Protein AF-A0A969INC9-F1 (afdb_monomer_lite)

Sequence (61 aa):
MNDPRDKRFHALSKKDRSQLSPTEIAELISYCDRMIEIVPAKKGRRTWIELRGELEALLPD

Secondary structure (DSSP, 8-state):
---HHHHHHHHHTTS-GGG--HHHHHHHHHHHHHHHHH---HHHHHHHHHHHHHHHTTS--

pLDDT: mean 84.78, std 9.44, range [49.84, 93.75]

Foldseek 3Di:
DPPVLVVLLVVLVPDDLVPDDLVSLVSLLVVLVVQLVPPPDPVSNVVSVVSNVVSVVSHDD

Radius of gyration: 11.45 Å; chains: 1; bounding box: 27×16×34 Å

Structure (mmCIF, N/CA/C/O backbone):
data_AF-A0A969INC9-F1
#
_entry.id   AF-A0A969INC9-F1
#
loop_
_atom_site.group_PDB
_atom_site.id
_atom_site.type_symbol
_atom_site.label_atom_id
_atom_site.label_alt_id
_atom_site.label_comp_id
_atom_site.label_asym_id
_atom_site.label_entity_id
_atom_site.label_seq_id
_atom_site.pdbx_PDB_ins_code
_atom_site.Cartn_x
_atom_site.Cartn_y
_atom_site.Cartn_z
_atom_site.occupancy
_atom_site.B_iso_or_equiv
_atom_site.auth_seq_id
_atom_site.auth_comp_id
_atom_site.auth_asym_id
_atom_site.auth_atom_id
_atom_site.pdbx_PDB_model_num
ATOM 1 N N . MET A 1 1 ? 1.449 -3.616 -18.449 1.00 49.84 1 MET A N 1
ATOM 2 C CA . MET A 1 1 ? 1.109 -3.792 -17.023 1.00 49.84 1 MET A CA 1
ATOM 3 C C . MET A 1 1 ? -0.374 -3.496 -16.896 1.00 49.84 1 MET A C 1
ATOM 5 O O . MET A 1 1 ? -0.769 -2.370 -17.149 1.00 49.84 1 MET A O 1
ATOM 9 N N . ASN A 1 2 ? -1.199 -4.525 -16.722 1.00 56.06 2 ASN A N 1
ATOM 10 C CA . ASN A 1 2 ? -2.662 -4.413 -16.654 1.00 56.06 2 ASN A CA 1
ATOM 11 C C . ASN A 1 2 ? -3.152 -5.330 -15.522 1.00 56.06 2 ASN A C 1
ATOM 13 O O . ASN A 1 2 ? -4.101 -6.095 -15.682 1.00 56.06 2 ASN A O 1
ATOM 17 N N . ASP A 1 3 ? -2.412 -5.337 -14.409 1.00 63.69 3 ASP A N 1
ATOM 18 C CA . ASP A 1 3 ? -2.764 -6.168 -13.269 1.00 63.69 3 ASP A CA 1
ATOM 19 C C . ASP A 1 3 ? -4.006 -5.535 -12.612 1.00 63.69 3 ASP A C 1
ATOM 21 O O . ASP A 1 3 ? -3.999 -4.341 -12.301 1.00 63.69 3 ASP A O 1
ATOM 25 N N . PRO A 1 4 ? -5.112 -6.270 -12.413 1.00 63.97 4 PRO A N 1
ATOM 26 C CA . PRO A 1 4 ? -6.269 -5.741 -11.693 1.00 63.97 4 PRO A CA 1
ATOM 27 C C . PRO A 1 4 ? -5.905 -5.252 -10.279 1.00 63.97 4 PRO A C 1
ATOM 29 O O . PRO A 1 4 ? -6.591 -4.382 -9.737 1.00 63.97 4 PRO A O 1
ATOM 32 N N . ARG A 1 5 ? -4.791 -5.735 -9.711 1.00 67.56 5 ARG A N 1
ATOM 33 C CA . ARG A 1 5 ? -4.224 -5.254 -8.449 1.00 67.56 5 ARG A CA 1
ATOM 34 C C . ARG A 1 5 ? -3.593 -3.867 -8.568 1.00 67.56 5 ARG A C 1
ATOM 36 O O . ARG A 1 5 ? -3.659 -3.149 -7.585 1.00 67.56 5 ARG A O 1
ATOM 43 N N . ASP A 1 6 ? -3.101 -3.431 -9.736 1.00 76.44 6 ASP A N 1
ATOM 44 C CA . ASP A 1 6 ? -2.651 -2.037 -9.947 1.00 76.44 6 ASP A CA 1
ATOM 45 C C . ASP A 1 6 ? -3.822 -1.066 -9.787 1.00 76.44 6 ASP A C 1
ATOM 47 O O . ASP A 1 6 ? -3.713 -0.034 -9.130 1.00 76.44 6 ASP A O 1
ATOM 51 N N . LYS A 1 7 ? -4.980 -1.405 -10.367 1.00 81.00 7 LYS A N 1
ATOM 52 C CA . LYS A 1 7 ? -6.193 -0.58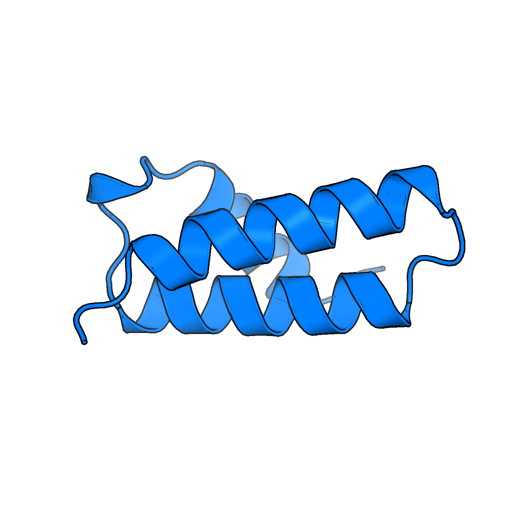0 -10.257 1.00 81.00 7 LYS A CA 1
ATOM 53 C C . LYS A 1 7 ? -6.693 -0.525 -8.819 1.00 81.00 7 LYS A C 1
ATOM 55 O O . LYS A 1 7 ? -7.069 0.545 -8.345 1.00 81.00 7 LYS A O 1
ATOM 60 N N . ARG A 1 8 ? -6.685 -1.671 -8.130 1.00 82.81 8 ARG A N 1
ATOM 61 C CA . ARG A 1 8 ? -7.072 -1.766 -6.719 1.00 82.81 8 ARG A CA 1
ATOM 62 C C . ARG A 1 8 ? -6.090 -1.007 -5.828 1.00 82.81 8 ARG A C 1
ATOM 64 O O . ARG A 1 8 ? -6.535 -0.191 -5.033 1.00 82.81 8 ARG A O 1
ATOM 71 N N . PHE A 1 9 ? -4.785 -1.170 -6.036 1.00 84.56 9 PHE A N 1
ATOM 72 C CA . PHE A 1 9 ? -3.739 -0.408 -5.356 1.00 84.56 9 PHE A CA 1
ATOM 73 C C . PHE A 1 9 ? -3.923 1.094 -5.573 1.00 84.56 9 PHE A C 1
ATOM 75 O O . PHE A 1 9 ? -3.963 1.845 -4.610 1.00 84.56 9 PHE A O 1
ATOM 82 N N . HIS A 1 10 ? -4.127 1.546 -6.811 1.00 84.25 10 HIS A N 1
ATOM 83 C CA . HIS A 1 10 ? -4.377 2.960 -7.094 1.00 84.25 10 HIS A CA 1
ATOM 84 C C . HIS A 1 10 ? -5.655 3.489 -6.439 1.00 84.25 10 HIS A C 1
ATOM 86 O O . HIS A 1 10 ? -5.695 4.653 -6.048 1.00 84.25 10 HIS A O 1
ATOM 92 N N . ALA A 1 11 ? -6.702 2.672 -6.331 1.00 86.88 11 ALA A N 1
ATOM 93 C CA . ALA A 1 11 ? -7.920 3.052 -5.627 1.00 86.88 11 ALA A CA 1
ATOM 94 C C . ALA A 1 11 ? -7.684 3.160 -4.112 1.00 86.88 11 ALA A C 1
ATOM 96 O O . ALA A 1 11 ? -8.113 4.132 -3.498 1.00 86.88 11 ALA A O 1
ATOM 97 N N . LEU A 1 12 ? -6.966 2.201 -3.525 1.00 85.38 12 LEU A N 1
ATOM 98 C CA . LEU A 1 12 ? -6.631 2.171 -2.101 1.00 85.38 12 LEU A CA 1
ATOM 99 C C . LEU A 1 12 ? -5.625 3.266 -1.717 1.00 85.38 12 LEU A C 1
ATOM 101 O O . LEU A 1 12 ? -5.817 3.940 -0.717 1.00 85.38 12 LEU A O 1
ATOM 105 N N . SER A 1 13 ? -4.623 3.534 -2.555 1.00 80.81 13 SER A N 1
ATOM 106 C CA . SER A 1 13 ? -3.631 4.602 -2.366 1.00 80.81 13 SER A CA 1
ATOM 107 C C . SER A 1 13 ? -4.235 6.010 -2.417 1.00 80.81 13 SER A C 1
ATOM 109 O O . SER A 1 13 ? -3.571 6.960 -2.009 1.00 80.81 13 SER A O 1
ATOM 111 N N . LYS A 1 14 ? -5.453 6.168 -2.950 1.00 85.88 14 LYS A N 1
ATOM 112 C CA . LYS A 1 14 ? -6.198 7.437 -2.926 1.00 85.88 14 LYS A CA 1
ATOM 113 C C . LYS A 1 14 ? -7.028 7.619 -1.659 1.00 85.88 14 LYS A C 1
ATOM 115 O O . LYS A 1 14 ? -7.481 8.733 -1.411 1.00 85.88 14 LYS A O 1
ATOM 120 N N . LYS A 1 15 ? -7.284 6.547 -0.907 1.00 85.38 15 LYS A N 1
ATOM 121 C CA . LYS A 1 15 ? -7.965 6.641 0.383 1.00 85.38 15 LYS A CA 1
ATOM 122 C C . LYS A 1 15 ? -6.999 7.206 1.415 1.00 85.38 15 LYS A C 1
ATOM 124 O O . LYS A 1 15 ? -5.790 6.993 1.326 1.00 85.38 15 LYS A O 1
ATOM 129 N N . ASP A 1 16 ? -7.547 7.901 2.404 1.00 85.31 16 ASP A N 1
ATOM 130 C CA . ASP A 1 16 ? -6.756 8.255 3.571 1.00 85.31 16 ASP A CA 1
ATOM 131 C C . ASP A 1 16 ? -6.349 6.978 4.318 1.00 85.31 16 ASP A C 1
ATOM 133 O O . ASP A 1 16 ? -7.140 6.038 4.443 1.00 85.31 16 ASP A O 1
ATOM 137 N N . ARG A 1 17 ? -5.108 6.936 4.810 1.00 82.06 17 ARG A N 1
ATOM 138 C CA . ARG A 1 17 ? -4.549 5.747 5.468 1.00 82.06 17 ARG A CA 1
ATOM 139 C C . ARG A 1 17 ? -5.347 5.345 6.713 1.00 82.06 17 ARG A C 1
ATOM 141 O O . ARG A 1 17 ? -5.442 4.158 6.998 1.00 82.06 17 ARG A O 1
ATOM 148 N N . SER A 1 18 ? -5.974 6.303 7.399 1.00 83.25 18 SER A N 1
ATOM 149 C CA . SER A 1 18 ? -6.841 6.048 8.559 1.00 83.25 18 SER A CA 1
ATOM 150 C C . SER A 1 18 ? -8.164 5.353 8.210 1.00 83.25 18 SER A C 1
ATOM 152 O O . SER A 1 18 ? -8.829 4.818 9.093 1.00 83.25 18 SER A O 1
ATOM 154 N N . GLN A 1 19 ? -8.554 5.351 6.932 1.00 87.38 19 GLN A N 1
ATOM 155 C CA . GLN A 1 19 ? -9.788 4.730 6.442 1.00 87.38 19 GLN A CA 1
ATOM 156 C C . GLN A 1 19 ? -9.567 3.329 5.866 1.00 87.38 19 GLN A C 1
ATOM 158 O O . GLN A 1 19 ? -10.524 2.703 5.403 1.00 87.38 19 GLN A O 1
ATOM 163 N N . LEU A 1 20 ? -8.322 2.853 5.840 1.00 89.31 20 LEU A N 1
ATOM 164 C CA . LEU A 1 20 ? -8.004 1.519 5.358 1.00 89.31 20 LEU A CA 1
ATOM 165 C C . LEU A 1 20 ? -8.322 0.490 6.440 1.00 89.31 20 LEU A C 1
ATOM 167 O O . LEU A 1 20 ? -7.888 0.601 7.585 1.00 89.31 20 LEU A O 1
ATOM 171 N N . SER A 1 21 ? -9.061 -0.545 6.059 1.00 91.44 21 SER A N 1
ATOM 172 C CA . SER A 1 21 ? -9.226 -1.725 6.902 1.00 91.44 21 SER A CA 1
ATOM 173 C C . SER A 1 21 ? -7.920 -2.531 6.981 1.00 91.44 21 SER A C 1
ATOM 175 O O . SER A 1 21 ? -7.124 -2.499 6.038 1.00 91.44 21 SER A O 1
ATOM 177 N N . PRO A 1 22 ? -7.709 -3.338 8.039 1.00 89.75 22 PRO A N 1
ATOM 178 C CA . PRO A 1 22 ? -6.534 -4.209 8.146 1.00 89.75 22 PRO A CA 1
ATOM 179 C C . PRO A 1 22 ? -6.336 -5.119 6.925 1.00 89.75 22 PRO A C 1
ATOM 181 O O . PRO A 1 22 ? -5.21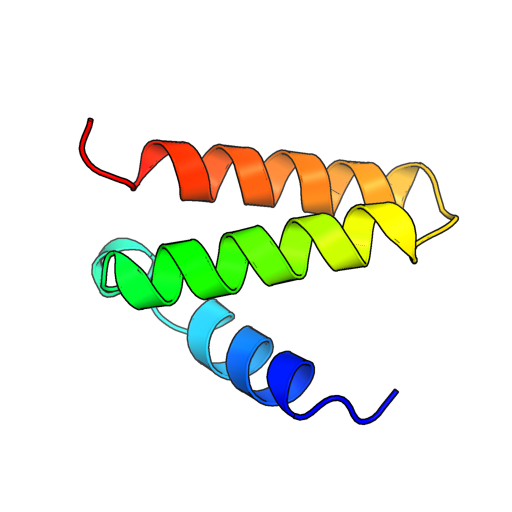2 -5.354 6.490 1.00 89.75 22 PRO A O 1
ATOM 184 N N . THR A 1 23 ? -7.429 -5.589 6.314 1.00 90.81 23 THR A N 1
ATOM 185 C CA . THR A 1 23 ? -7.379 -6.390 5.084 1.00 90.81 23 THR A CA 1
ATOM 186 C C . THR A 1 23 ? -6.875 -5.582 3.889 1.00 90.81 23 THR A C 1
ATOM 188 O O . THR A 1 23 ? -6.039 -6.072 3.138 1.00 90.81 23 THR A O 1
ATOM 191 N N . GLU A 1 24 ? -7.340 -4.343 3.710 1.00 91.19 24 GLU A N 1
ATOM 192 C CA . GLU A 1 24 ? -6.852 -3.464 2.637 1.00 91.19 24 GLU A CA 1
ATOM 193 C C . GLU A 1 24 ? -5.378 -3.090 2.842 1.00 91.19 24 GLU A C 1
ATOM 195 O O . GLU A 1 24 ? -4.619 -3.041 1.875 1.00 91.19 24 GLU A O 1
ATOM 200 N N . ILE A 1 25 ? -4.953 -2.882 4.092 1.00 91.25 25 ILE A N 1
ATOM 201 C CA . ILE A 1 25 ? -3.546 -2.648 4.440 1.00 91.25 25 ILE A CA 1
ATOM 202 C C . ILE A 1 25 ? -2.698 -3.869 4.057 1.00 91.25 25 ILE A C 1
ATOM 204 O O . ILE A 1 25 ? -1.681 -3.719 3.382 1.00 91.25 25 ILE A O 1
ATOM 208 N N . ALA A 1 26 ? -3.144 -5.082 4.395 1.00 91.19 26 ALA A N 1
ATOM 209 C CA . ALA A 1 26 ? -2.458 -6.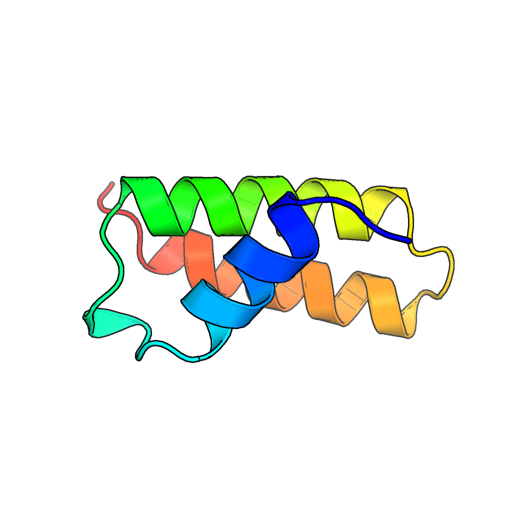316 4.010 1.00 91.19 26 ALA A CA 1
ATOM 210 C C . ALA A 1 26 ? -2.373 -6.496 2.479 1.00 91.19 26 ALA A C 1
ATOM 212 O O . ALA A 1 26 ? -1.334 -6.908 1.957 1.00 91.19 26 ALA A O 1
ATOM 213 N N . GLU A 1 27 ? -3.427 -6.140 1.734 1.00 90.50 27 GLU A N 1
ATOM 214 C CA . GLU A 1 27 ? -3.400 -6.149 0.264 1.00 90.50 27 GLU A CA 1
ATOM 215 C C . GLU A 1 27 ? -2.368 -5.160 -0.303 1.00 90.50 27 GLU A C 1
ATOM 217 O O . GLU A 1 27 ? -1.656 -5.488 -1.258 1.00 90.50 27 GLU A O 1
ATOM 222 N N . LEU A 1 28 ? -2.256 -3.965 0.286 1.00 90.62 28 LEU A N 1
ATOM 223 C CA . LEU A 1 28 ? -1.264 -2.964 -0.108 1.00 90.62 28 LEU A CA 1
ATOM 224 C C . LEU A 1 28 ? 0.169 -3.418 0.205 1.00 90.62 28 LEU A C 1
ATOM 226 O O . LEU A 1 28 ? 1.054 -3.222 -0.629 1.00 90.62 28 LEU A O 1
ATOM 230 N N . ILE A 1 29 ? 0.398 -4.055 1.358 1.00 92.25 29 ILE A N 1
ATOM 231 C CA . ILE A 1 29 ? 1.702 -4.627 1.737 1.00 92.25 29 ILE A CA 1
ATOM 232 C C . ILE A 1 29 ? 2.126 -5.691 0.723 1.00 92.25 29 ILE A C 1
ATOM 234 O O . ILE A 1 29 ? 3.216 -5.598 0.160 1.00 92.25 29 ILE A O 1
ATOM 238 N N . SER A 1 30 ? 1.237 -6.638 0.406 1.00 91.44 30 SER A N 1
ATOM 239 C CA . SER A 1 30 ? 1.521 -7.697 -0.570 1.00 91.44 30 SER A CA 1
ATOM 240 C C . SER A 1 30 ? 1.842 -7.136 -1.960 1.00 91.44 30 SER A C 1
ATOM 242 O O . SER A 1 30 ? 2.715 -7.643 -2.670 1.00 91.44 30 SER A O 1
ATOM 244 N N . TYR A 1 31 ? 1.170 -6.053 -2.356 1.00 90.75 31 TYR A N 1
ATOM 245 C CA . TYR A 1 31 ? 1.499 -5.357 -3.592 1.00 90.75 31 TYR A CA 1
ATOM 246 C C . TYR A 1 31 ? 2.883 -4.692 -3.521 1.00 90.75 31 TYR A C 1
ATOM 248 O O . TYR A 1 31 ? 3.659 -4.820 -4.469 1.00 90.75 31 TYR A O 1
ATOM 256 N N . CYS A 1 32 ? 3.232 -4.047 -2.403 1.00 91.38 32 CYS A N 1
ATOM 257 C CA . CYS A 1 32 ? 4.562 -3.470 -2.204 1.00 91.38 32 CYS A CA 1
ATOM 258 C C . CYS A 1 32 ? 5.663 -4.535 -2.302 1.00 91.38 32 CYS A C 1
ATOM 260 O O . CYS A 1 32 ? 6.627 -4.313 -3.031 1.00 91.38 32 CYS A O 1
ATOM 262 N N . ASP A 1 33 ? 5.500 -5.700 -1.665 1.00 91.88 33 ASP A N 1
ATOM 263 C CA . ASP A 1 33 ? 6.449 -6.824 -1.762 1.00 91.88 33 ASP A CA 1
ATOM 264 C C . ASP A 1 33 ? 6.710 -7.219 -3.218 1.00 91.88 33 ASP A C 1
ATOM 266 O O . ASP A 1 33 ? 7.854 -7.305 -3.668 1.00 91.88 33 ASP A O 1
ATOM 270 N N . ARG A 1 34 ? 5.643 -7.347 -4.009 1.00 90.12 34 ARG A N 1
ATOM 271 C CA . ARG A 1 34 ? 5.762 -7.670 -5.431 1.00 90.12 34 ARG A CA 1
ATOM 272 C C . ARG A 1 34 ? 6.461 -6.565 -6.223 1.00 90.12 34 ARG A C 1
ATOM 274 O O . ARG A 1 34 ? 7.286 -6.860 -7.084 1.00 90.12 34 ARG A O 1
ATOM 281 N N . MET A 1 35 ? 6.160 -5.295 -5.943 1.00 88.12 35 MET A N 1
ATOM 282 C CA . MET A 1 35 ? 6.829 -4.163 -6.594 1.00 88.12 35 MET A CA 1
ATOM 283 C C . MET A 1 35 ? 8.324 -4.113 -6.262 1.00 88.12 35 MET A C 1
ATOM 285 O O . MET A 1 35 ? 9.137 -3.789 -7.126 1.00 88.12 35 MET A O 1
ATOM 289 N N . ILE A 1 36 ? 8.706 -4.485 -5.041 1.00 89.94 36 ILE A N 1
ATOM 290 C CA . ILE A 1 36 ? 10.105 -4.583 -4.607 1.00 89.94 36 ILE A CA 1
ATOM 291 C C . ILE A 1 36 ? 10.859 -5.655 -5.403 1.00 89.94 36 ILE A C 1
ATOM 293 O O . ILE A 1 36 ? 12.037 -5.455 -5.711 1.00 89.94 36 ILE A O 1
ATOM 297 N N . GLU A 1 37 ? 10.199 -6.763 -5.745 1.00 88.81 37 GLU A N 1
ATOM 298 C CA . GLU A 1 37 ? 10.775 -7.837 -6.562 1.00 88.81 37 GLU A CA 1
ATOM 299 C C . GLU A 1 37 ? 10.906 -7.453 -8.040 1.00 88.81 37 GLU A C 1
ATOM 301 O O . GLU A 1 37 ? 11.935 -7.728 -8.659 1.00 88.81 37 GLU A O 1
ATOM 306 N N . ILE A 1 38 ? 9.884 -6.813 -8.618 1.00 87.38 38 ILE A N 1
ATOM 307 C CA . ILE A 1 38 ? 9.839 -6.557 -10.066 1.00 87.38 38 ILE A CA 1
ATOM 308 C C . ILE A 1 38 ? 10.484 -5.236 -10.489 1.00 87.38 38 ILE A C 1
ATOM 310 O O . ILE A 1 38 ? 10.793 -5.084 -11.668 1.00 87.38 38 ILE A O 1
ATOM 314 N N . VAL A 1 39 ? 10.655 -4.260 -9.587 1.00 84.31 39 VAL A N 1
ATOM 315 C CA . VAL A 1 39 ? 11.255 -2.959 -9.921 1.00 84.31 39 VAL A CA 1
ATOM 316 C C . VAL A 1 39 ? 12.783 -3.059 -9.820 1.00 84.31 39 VAL A C 1
ATOM 318 O O . VAL A 1 39 ? 13.329 -3.059 -8.715 1.00 84.31 39 VAL A O 1
ATOM 321 N N . PRO A 1 40 ? 13.516 -3.061 -10.952 1.00 78.44 40 PRO A N 1
ATOM 322 C CA . PRO A 1 40 ? 14.973 -3.210 -10.940 1.00 78.44 40 PRO A CA 1
ATOM 323 C C . PRO A 1 40 ? 15.685 -1.936 -10.461 1.00 78.44 40 PRO A C 1
ATOM 325 O O . PRO A 1 40 ? 16.832 -1.969 -10.017 1.00 78.44 40 PRO A O 1
ATOM 328 N N . ALA A 1 41 ? 15.015 -0.784 -10.555 1.00 86.94 41 ALA A N 1
ATOM 329 C CA . ALA A 1 41 ? 15.584 0.501 -10.188 1.00 86.94 41 ALA A CA 1
ATOM 330 C C . ALA A 1 41 ? 15.713 0.628 -8.664 1.00 86.94 41 ALA A C 1
ATOM 332 O O . ALA A 1 41 ? 14.715 0.698 -7.949 1.00 86.94 41 ALA A O 1
ATOM 333 N N . LYS A 1 42 ? 16.949 0.772 -8.172 1.00 79.81 42 LYS A N 1
ATOM 334 C CA . LYS A 1 42 ? 17.274 0.898 -6.738 1.00 79.81 42 LYS A CA 1
ATOM 335 C C . LYS A 1 42 ? 16.463 1.993 -6.027 1.00 79.81 42 LYS A C 1
ATOM 337 O O . LYS A 1 42 ? 15.996 1.790 -4.911 1.00 79.81 42 LYS A O 1
ATOM 342 N N . LYS A 1 43 ? 16.264 3.139 -6.693 1.00 75.31 43 LYS A N 1
ATOM 343 C CA . LYS A 1 43 ? 15.469 4.262 -6.169 1.00 75.31 43 LYS A CA 1
ATOM 344 C C . LYS A 1 43 ? 13.971 3.938 -6.116 1.00 75.31 43 LYS A C 1
ATOM 346 O O . LYS A 1 43 ? 13.341 4.246 -5.116 1.00 75.31 43 LYS A O 1
ATOM 351 N N . GLY A 1 44 ? 13.429 3.274 -7.141 1.00 81.75 44 GLY A N 1
ATOM 352 C CA . GLY A 1 44 ? 12.027 2.844 -7.157 1.00 81.75 44 GLY A CA 1
ATOM 353 C C . GLY A 1 44 ? 11.746 1.772 -6.105 1.00 81.75 44 GLY A C 1
ATOM 354 O O . GLY A 1 44 ? 10.781 1.882 -5.360 1.00 81.75 44 GLY A O 1
ATOM 355 N N . ARG A 1 45 ? 12.645 0.791 -5.966 1.00 87.62 45 ARG A N 1
ATOM 356 C CA . ARG A 1 45 ? 12.566 -0.256 -4.940 1.00 87.62 45 ARG A CA 1
ATOM 357 C C . ARG A 1 45 ? 12.533 0.319 -3.522 1.00 87.62 45 ARG A C 1
ATOM 359 O O . ARG A 1 45 ? 11.747 -0.142 -2.705 1.00 87.62 45 ARG A O 1
ATOM 366 N N . ARG A 1 46 ? 13.354 1.336 -3.235 1.00 90.38 46 ARG A N 1
ATOM 367 C CA . ARG A 1 46 ? 13.387 1.990 -1.919 1.00 90.38 46 ARG A CA 1
ATOM 368 C C . ARG A 1 46 ? 12.038 2.607 -1.543 1.00 90.38 46 ARG A C 1
ATOM 370 O O . ARG A 1 46 ? 11.594 2.397 -0.424 1.00 90.38 46 ARG A O 1
ATOM 377 N N . THR A 1 47 ? 11.374 3.288 -2.476 1.00 90.19 47 THR A N 1
ATOM 378 C CA . THR A 1 47 ? 10.046 3.875 -2.236 1.00 90.19 47 THR A CA 1
ATOM 379 C C . THR A 1 47 ? 9.011 2.816 -1.849 1.00 90.19 47 THR A C 1
ATOM 381 O O . THR A 1 47 ? 8.220 3.040 -0.941 1.00 90.19 47 THR A O 1
ATOM 384 N N . TRP A 1 48 ? 9.043 1.641 -2.484 1.00 91.50 48 TRP A N 1
ATOM 385 C CA . TRP A 1 48 ? 8.142 0.539 -2.134 1.00 91.50 48 TRP A CA 1
ATOM 386 C C . TRP A 1 48 ? 8.461 -0.084 -0.771 1.00 91.50 48 TRP A C 1
ATOM 388 O O 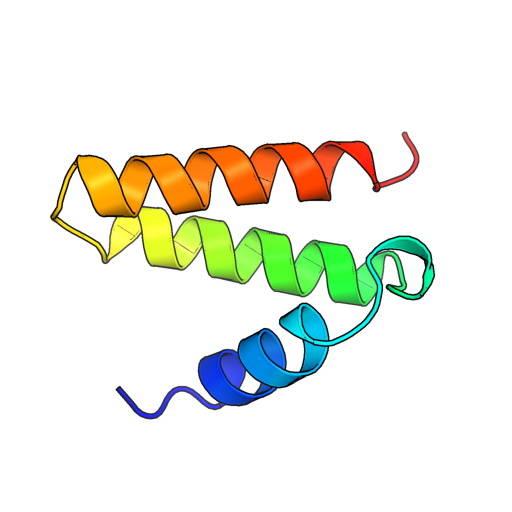. TRP A 1 48 ? 7.541 -0.433 -0.040 1.00 91.50 48 TRP A O 1
ATOM 398 N N . ILE A 1 49 ? 9.745 -0.187 -0.405 1.00 92.50 49 ILE A N 1
ATOM 399 C CA . ILE A 1 49 ? 10.170 -0.643 0.931 1.00 92.50 49 ILE A CA 1
ATOM 400 C C . ILE A 1 49 ? 9.692 0.332 2.014 1.00 92.50 49 ILE A C 1
ATOM 402 O O . ILE A 1 49 ? 9.179 -0.100 3.041 1.00 92.50 49 ILE A O 1
ATOM 406 N N . GLU A 1 50 ? 9.852 1.636 1.786 1.00 93.31 50 GLU A N 1
ATOM 407 C CA . GLU A 1 50 ? 9.410 2.674 2.723 1.00 93.31 50 GLU A CA 1
ATOM 408 C C . GLU A 1 50 ? 7.886 2.622 2.903 1.00 93.31 50 GLU A C 1
ATOM 410 O O . GLU A 1 50 ? 7.415 2.516 4.032 1.00 93.31 50 GLU A O 1
ATOM 415 N N . LEU A 1 51 ? 7.124 2.570 1.804 1.00 91.06 51 LEU A N 1
ATOM 416 C CA . LEU A 1 51 ? 5.663 2.459 1.854 1.00 91.06 51 LEU A CA 1
ATOM 417 C C . LEU A 1 51 ? 5.195 1.181 2.566 1.00 91.06 51 LEU A C 1
ATOM 419 O O . LEU A 1 51 ? 4.250 1.226 3.349 1.00 91.06 51 LEU A O 1
ATOM 423 N N . ARG A 1 52 ? 5.860 0.045 2.324 1.00 93.75 52 ARG A N 1
ATOM 424 C CA . ARG A 1 52 ? 5.587 -1.220 3.020 1.00 93.75 52 ARG A CA 1
ATOM 425 C C . ARG A 1 52 ? 5.716 -1.056 4.535 1.00 93.75 52 ARG A C 1
ATOM 427 O O . ARG A 1 52 ? 4.812 -1.463 5.254 1.00 93.75 52 ARG A O 1
ATOM 434 N N . GLY A 1 53 ? 6.797 -0.429 5.002 1.00 92.94 53 GLY A N 1
ATOM 435 C CA . GLY A 1 53 ? 7.016 -0.189 6.431 1.00 92.94 53 GLY A CA 1
ATOM 436 C C . GLY A 1 53 ? 5.978 0.754 7.047 1.00 92.94 53 GLY A C 1
ATOM 437 O O . GLY A 1 53 ? 5.508 0.509 8.154 1.00 92.94 53 GLY A O 1
ATOM 438 N N . GLU A 1 54 ? 5.565 1.798 6.319 1.00 91.56 54 GLU A N 1
ATOM 439 C CA . GLU A 1 54 ? 4.479 2.684 6.764 1.00 91.56 54 GLU A CA 1
ATOM 440 C C . GLU A 1 54 ? 3.147 1.938 6.918 1.00 91.56 54 GLU A C 1
ATOM 442 O O . GLU A 1 54 ? 2.390 2.227 7.839 1.00 91.56 54 GLU A O 1
ATOM 447 N N . LEU A 1 55 ? 2.853 0.994 6.020 1.00 91.62 55 LEU A N 1
ATOM 448 C CA . LEU A 1 55 ? 1.633 0.189 6.061 1.00 91.62 55 LEU A CA 1
ATOM 449 C C . LEU A 1 55 ? 1.670 -0.861 7.178 1.00 91.62 55 LEU A C 1
ATOM 451 O O . LEU A 1 55 ? 0.661 -1.054 7.849 1.00 91.62 55 LEU A O 1
ATOM 455 N N . GLU A 1 56 ? 2.815 -1.508 7.410 1.00 91.31 56 GLU A N 1
ATOM 456 C CA . GLU A 1 56 ? 2.991 -2.452 8.525 1.00 91.31 56 GLU A CA 1
ATOM 457 C C . GLU A 1 56 ? 2.755 -1.773 9.880 1.00 91.31 56 GLU A C 1
ATOM 459 O O . GLU A 1 56 ? 2.089 -2.345 10.734 1.00 91.31 56 GLU A O 1
ATOM 464 N N . ALA A 1 57 ? 3.201 -0.524 10.0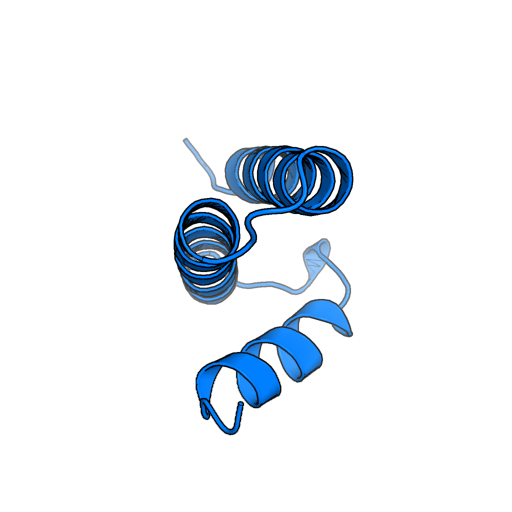50 1.00 90.69 57 ALA A N 1
ATOM 465 C CA . ALA A 1 57 ? 2.977 0.248 11.275 1.00 90.69 57 ALA A CA 1
ATOM 466 C C . ALA A 1 57 ? 1.498 0.608 11.543 1.00 90.69 57 ALA A C 1
ATOM 468 O O . ALA A 1 57 ? 1.173 1.069 12.636 1.00 90.69 57 ALA A O 1
ATOM 469 N N . LEU A 1 58 ? 0.610 0.443 10.554 1.00 87.00 58 LEU A N 1
ATOM 470 C CA . LEU A 1 58 ? -0.834 0.668 10.695 1.00 87.00 58 LEU A CA 1
ATOM 471 C C . LEU A 1 58 ? -1.603 -0.605 11.072 1.00 87.00 58 LEU A C 1
ATOM 473 O O . LEU A 1 58 ? -2.784 -0.514 11.411 1.00 87.00 58 LEU A O 1
ATOM 477 N N . LEU A 1 59 ? -0.977 -1.783 10.986 1.00 84.12 59 LEU A N 1
ATOM 478 C CA . LEU A 1 59 ? -1.596 -3.018 11.452 1.00 84.12 59 LEU A CA 1
ATOM 479 C C . LEU A 1 59 ? -1.524 -3.079 12.987 1.00 84.12 59 LEU A C 1
ATOM 481 O O . LEU A 1 59 ? -0.481 -2.759 13.556 1.00 84.12 59 LEU A O 1
ATOM 485 N N . PRO A 1 60 ? -2.616 -3.464 13.670 1.00 73.56 60 PRO A N 1
ATOM 486 C CA . PRO A 1 60 ? -2.548 -3.770 15.093 1.00 73.56 60 PRO A CA 1
ATOM 487 C C . PRO A 1 60 ? -1.663 -5.008 15.321 1.00 73.56 60 PRO A C 1
ATOM 489 O O . PRO A 1 60 ? -1.694 -5.926 14.499 1.00 73.56 60 PRO A O 1
ATOM 492 N N . ASP A 1 61 ? -0.894 -4.987 16.415 1.00 61.25 61 ASP A N 1
ATOM 493 C CA . ASP A 1 61 ? -0.016 -6.079 16.885 1.00 61.25 61 ASP A CA 1
ATOM 494 C C . ASP A 1 61 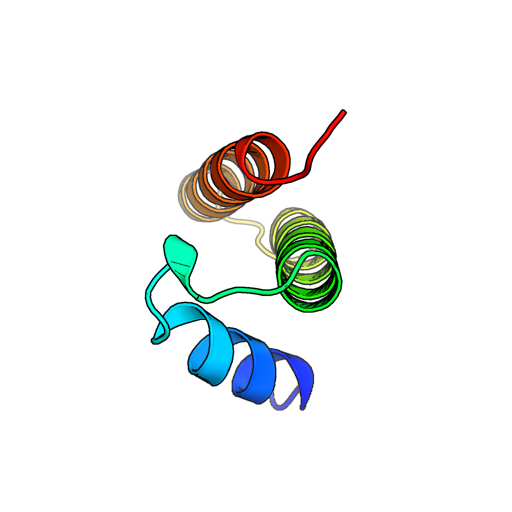? -0.773 -7.412 17.062 1.00 61.25 61 ASP A C 1
ATOM 496 O O . ASP A 1 61 ? -1.914 -7.383 17.595 1.00 61.25 61 ASP A O 1
#